Protein AF-A0A8J3DJK9-F1 (afdb_monomer)

Nearest PDB structures (foldseek):
  8bx8-assembly1_N  TM=4.736E-01  e=4.477E+00  Tetrahymena thermophila
  7k5b-assembly1_N  TM=4.736E-01  e=4.477E+00  Tetrahymena thermophila

Organism: NCBI:txid1565040

Foldseek 3Di:
DQDDDDPVQLVLQLQQLLCCVQPVGSDPPPDPDDRDPDDPVVSNVRSVVSSVVCRRVVDTSVNRNVPDPPPPPPPPD

Solvent-accessible surface area (backbone atoms only — not comparable to full-atom values): 4677 Å² total; per-residue (Å²): 128,76,63,90,75,54,73,65,53,50,53,48,25,41,51,24,37,42,28,29,70,57,68,71,35,43,56,86,72,84,64,93,64,67,80,68,93,69,59,68,70,59,50,54,54,51,24,52,52,49,36,51,52,35,44,66,72,57,53,49,38,66,57,53,48,68,66,47,76,75,74,75,73,78,75,82,127

Mean predicted aligned error: 8.64 Å

Radius of gyration: 14.08 Å; Cα contacts (8 Å, |Δi|>4): 59; chains: 1; bounding box: 35×32×42 Å

pLDDT: mean 76.81, std 15.73, range [40.19, 92.12]

Structure (mmCIF, N/CA/C/O backbone):
data_AF-A0A8J3DJK9-F1
#
_entry.id   AF-A0A8J3DJK9-F1
#
loop_
_atom_site.group_PDB
_atom_site.id
_atom_site.type_symbol
_atom_site.label_atom_id
_atom_site.label_alt_id
_atom_site.label_comp_id
_atom_site.label_asym_id
_atom_site.label_entity_id
_atom_site.label_seq_id
_atom_site.pdbx_PDB_ins_code
_atom_site.Cartn_x
_atom_site.Cartn_y
_atom_site.Cartn_z
_atom_site.occupancy
_atom_site.B_iso_or_equiv
_atom_site.auth_seq_id
_atom_site.auth_comp_id
_atom_site.auth_asym_id
_atom_site.auth_atom_id
_atom_site.pdbx_PDB_model_num
ATOM 1 N N . MET A 1 1 ? -18.358 3.401 2.825 1.00 50.69 1 MET A N 1
ATOM 2 C CA . MET A 1 1 ? -17.993 2.942 4.184 1.00 50.69 1 MET A CA 1
ATOM 3 C C . MET A 1 1 ? -16.483 2.817 4.227 1.00 50.69 1 MET A C 1
ATOM 5 O O . MET A 1 1 ? -15.949 2.146 3.356 1.00 50.69 1 MET A O 1
ATOM 9 N N . SER A 1 2 ? -15.803 3.488 5.160 1.00 63.81 2 SER A N 1
ATOM 10 C CA . SER A 1 2 ? -14.347 3.346 5.308 1.00 63.81 2 SER A CA 1
ATOM 11 C C . SER A 1 2 ? -14.052 2.035 6.038 1.00 63.81 2 SER A C 1
ATOM 13 O O . SER A 1 2 ? -14.621 1.793 7.103 1.00 63.81 2 SER A O 1
ATOM 15 N N . ARG A 1 3 ? -13.220 1.170 5.454 1.00 82.88 3 ARG A N 1
ATOM 16 C CA . ARG A 1 3 ? -12.758 -0.074 6.086 1.00 82.88 3 ARG A CA 1
ATOM 17 C C . ARG A 1 3 ? -11.884 0.260 7.301 1.00 82.88 3 ARG A C 1
ATOM 19 O O . ARG A 1 3 ? -11.126 1.227 7.269 1.00 82.88 3 ARG A O 1
ATOM 26 N N . ALA A 1 4 ? -11.974 -0.540 8.362 1.00 86.38 4 ALA A N 1
ATOM 27 C CA . ALA A 1 4 ? -11.015 -0.472 9.461 1.00 86.38 4 ALA A CA 1
ATOM 28 C C . ALA A 1 4 ? -9.709 -1.163 9.037 1.00 86.38 4 ALA A C 1
ATOM 30 O O . ALA A 1 4 ? -9.749 -2.300 8.571 1.00 86.38 4 ALA A O 1
ATOM 31 N N . TYR A 1 5 ? -8.577 -0.477 9.195 1.00 88.56 5 TYR A N 1
ATOM 32 C CA . TYR A 1 5 ? -7.250 -1.011 8.888 1.00 88.56 5 TYR A CA 1
ATOM 33 C C . TYR A 1 5 ? -6.463 -1.224 10.174 1.00 88.56 5 TYR A C 1
ATOM 35 O O . TYR A 1 5 ? -6.438 -0.367 11.059 1.00 88.56 5 TYR A O 1
ATOM 43 N N . THR A 1 6 ? -5.786 -2.359 10.258 1.00 92.12 6 THR A N 1
ATOM 44 C CA . THR A 1 6 ? -4.750 -2.601 11.257 1.00 92.12 6 THR A CA 1
ATOM 45 C C . THR A 1 6 ? -3.479 -1.830 10.900 1.00 92.12 6 THR A C 1
ATOM 47 O O . THR A 1 6 ? -3.235 -1.503 9.739 1.00 92.12 6 THR A O 1
ATOM 50 N N . VAL A 1 7 ? -2.623 -1.577 11.895 1.00 90.88 7 VAL A N 1
ATOM 51 C CA . VAL A 1 7 ? -1.312 -0.936 11.673 1.00 90.88 7 VAL A CA 1
ATOM 52 C C . VAL A 1 7 ? -0.492 -1.712 10.637 1.00 90.88 7 VAL A C 1
ATOM 54 O O . VAL A 1 7 ? 0.088 -1.119 9.735 1.00 90.88 7 VAL A O 1
ATOM 57 N N . ARG A 1 8 ? -0.532 -3.048 10.706 1.00 91.75 8 ARG A N 1
ATOM 58 C CA . ARG A 1 8 ? 0.168 -3.923 9.765 1.00 91.75 8 ARG A CA 1
ATOM 59 C C . ARG A 1 8 ? -0.327 -3.764 8.328 1.00 91.75 8 ARG A C 1
ATOM 61 O O . ARG A 1 8 ? 0.490 -3.653 7.426 1.00 91.75 8 ARG A O 1
ATOM 68 N N . GLU A 1 9 ? -1.642 -3.714 8.111 1.00 89.88 9 GLU A N 1
ATOM 69 C CA . GLU A 1 9 ? -2.191 -3.497 6.765 1.00 89.88 9 GLU A CA 1
ATOM 70 C C . GLU A 1 9 ? -1.768 -2.141 6.191 1.00 89.88 9 GLU A C 1
ATOM 72 O O . GLU A 1 9 ? -1.524 -2.040 4.992 1.00 89.88 9 GLU A O 1
ATOM 77 N N . ILE A 1 10 ? -1.652 -1.109 7.032 1.00 90.31 10 ILE A N 1
ATOM 78 C CA . ILE A 1 10 ? -1.171 0.214 6.611 1.00 90.31 10 ILE A CA 1
ATOM 79 C C . ILE A 1 10 ? 0.307 0.145 6.211 1.00 90.31 10 ILE A C 1
ATOM 81 O O . ILE A 1 10 ? 0.685 0.707 5.183 1.00 90.31 10 ILE A O 1
ATOM 85 N N . ASP A 1 11 ? 1.136 -0.556 6.982 1.00 91.81 11 ASP A N 1
ATOM 86 C CA . ASP A 1 11 ? 2.560 -0.715 6.678 1.00 91.81 11 ASP A CA 1
ATOM 87 C C . ASP A 1 11 ? 2.788 -1.535 5.398 1.00 91.81 11 ASP A C 1
ATOM 89 O O . ASP A 1 11 ? 3.598 -1.151 4.548 1.00 91.81 11 ASP A O 1
ATOM 93 N N . ASP A 1 12 ? 2.011 -2.601 5.195 1.00 90.69 12 ASP A N 1
ATOM 94 C CA . ASP A 1 12 ? 2.035 -3.389 3.961 1.00 90.69 12 ASP A CA 1
ATOM 95 C C . ASP A 1 12 ? 1.601 -2.532 2.752 1.00 90.69 12 ASP A C 1
ATOM 97 O O . ASP A 1 12 ? 2.226 -2.572 1.686 1.00 90.69 12 ASP A O 1
ATOM 101 N N . LEU A 1 13 ? 0.569 -1.693 2.920 1.00 90.50 13 LEU A N 1
ATOM 102 C CA . LEU A 1 13 ? 0.071 -0.783 1.882 1.00 90.50 13 LEU A CA 1
ATOM 103 C C . LEU A 1 13 ? 1.100 0.307 1.537 1.00 90.50 13 LEU A C 1
ATOM 105 O O . LEU A 1 13 ? 1.299 0.617 0.358 1.00 90.50 13 LEU A O 1
ATOM 109 N N . ARG A 1 14 ? 1.798 0.855 2.541 1.00 90.75 14 ARG A N 1
ATOM 110 C CA . ARG A 1 14 ? 2.918 1.796 2.361 1.00 90.75 14 ARG A CA 1
ATOM 111 C C . ARG A 1 14 ? 4.038 1.179 1.546 1.00 90.75 14 ARG A C 1
ATOM 113 O O . ARG A 1 14 ? 4.536 1.821 0.622 1.00 90.75 14 ARG A O 1
ATOM 120 N N . ASN A 1 15 ? 4.411 -0.059 1.859 1.00 88.81 15 ASN A N 1
ATOM 121 C CA . ASN A 1 15 ? 5.471 -0.757 1.145 1.00 88.81 15 ASN A CA 1
ATOM 122 C C . ASN A 1 15 ? 5.098 -0.972 -0.331 1.00 88.81 15 ASN A C 1
ATOM 124 O O . ASN A 1 15 ? 5.877 -0.640 -1.224 1.00 88.81 15 ASN A O 1
ATOM 128 N N . ALA A 1 16 ? 3.866 -1.417 -0.599 1.00 89.12 16 ALA A N 1
ATOM 129 C CA . ALA A 1 16 ? 3.355 -1.568 -1.960 1.00 89.12 16 ALA A CA 1
ATOM 130 C C . ALA A 1 16 ? 3.346 -0.230 -2.727 1.00 89.12 16 ALA A C 1
ATOM 132 O O . ALA A 1 16 ? 3.845 -0.152 -3.850 1.00 89.12 16 ALA A O 1
ATOM 133 N N . CYS A 1 17 ? 2.831 0.849 -2.126 1.00 89.12 17 CYS A N 1
ATOM 134 C CA . CYS A 1 17 ? 2.789 2.171 -2.766 1.00 89.12 17 CYS A CA 1
ATOM 135 C C . CYS A 1 17 ? 4.192 2.738 -3.023 1.00 89.12 17 CYS A C 1
ATOM 137 O O . CYS A 1 17 ? 4.432 3.363 -4.057 1.00 89.12 17 CYS A O 1
ATOM 139 N N . ARG A 1 18 ? 5.139 2.493 -2.112 1.00 86.31 18 ARG A N 1
ATOM 140 C CA . ARG A 1 18 ? 6.541 2.877 -2.289 1.00 86.31 18 ARG A CA 1
ATOM 141 C C . ARG A 1 18 ? 7.179 2.121 -3.450 1.00 86.31 18 ARG A C 1
ATOM 143 O O . ARG A 1 18 ? 7.813 2.751 -4.293 1.00 86.31 18 ARG A O 1
ATOM 150 N N . ASN A 1 19 ? 6.960 0.810 -3.545 1.00 82.94 19 ASN A N 1
ATOM 1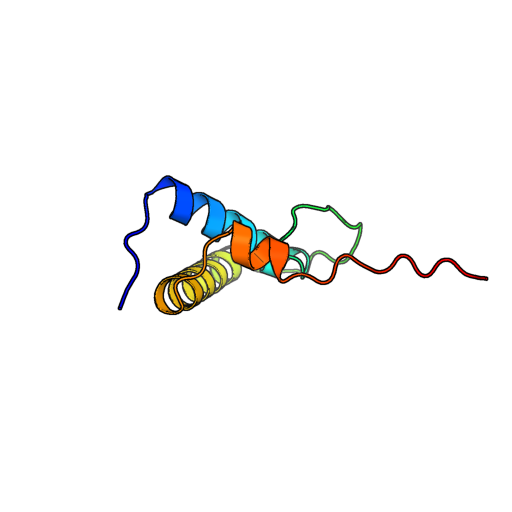51 C CA . ASN A 1 19 ? 7.418 0.022 -4.690 1.00 82.94 19 ASN A CA 1
ATOM 152 C C . ASN A 1 19 ? 6.829 0.561 -5.995 1.00 82.94 19 ASN A C 1
ATOM 154 O O . ASN A 1 19 ? 7.568 0.758 -6.961 1.00 82.94 19 ASN A O 1
ATOM 158 N N . LYS A 1 20 ? 5.535 0.913 -5.997 1.00 82.44 20 LYS A N 1
ATOM 159 C CA . LYS A 1 20 ? 4.870 1.489 -7.172 1.00 82.44 20 LYS A CA 1
ATOM 160 C C . LYS A 1 20 ? 5.533 2.779 -7.626 1.00 82.44 20 LYS A C 1
ATOM 162 O O . LYS A 1 20 ? 5.683 3.001 -8.824 1.00 82.44 20 LYS A O 1
ATOM 167 N N . PHE A 1 21 ? 5.947 3.611 -6.679 1.00 79.06 21 PHE A N 1
ATOM 168 C CA . PHE A 1 21 ? 6.602 4.878 -6.968 1.00 79.06 21 PHE A CA 1
ATOM 169 C C . PHE A 1 21 ? 8.038 4.702 -7.481 1.00 79.06 21 PHE A C 1
ATOM 171 O O . PHE A 1 21 ? 8.431 5.374 -8.433 1.00 79.06 21 PHE A O 1
ATOM 178 N N . ILE A 1 22 ? 8.814 3.800 -6.871 1.00 75.88 22 ILE A N 1
ATOM 179 C CA . ILE A 1 22 ? 10.226 3.583 -7.221 1.00 75.88 22 ILE A CA 1
ATOM 180 C C . ILE A 1 22 ? 10.352 2.800 -8.532 1.00 75.88 22 ILE A C 1
ATOM 182 O O . ILE A 1 22 ? 11.113 3.193 -9.411 1.00 75.88 22 ILE A O 1
ATOM 186 N N . TRP A 1 23 ? 9.598 1.711 -8.667 1.00 76.56 23 TRP A N 1
ATOM 187 C CA . TRP A 1 23 ? 9.770 0.723 -9.735 1.00 76.56 23 TRP A CA 1
ATOM 188 C C . TRP A 1 23 ? 8.656 0.750 -10.779 1.00 76.56 23 TRP A C 1
ATOM 190 O O . TRP A 1 23 ? 8.772 0.114 -11.822 1.00 76.56 23 TRP A O 1
ATOM 200 N N . GLY A 1 24 ? 7.558 1.464 -10.518 1.00 76.94 24 GLY A N 1
ATOM 201 C CA . GLY A 1 24 ? 6.369 1.425 -11.370 1.00 76.94 24 GLY A CA 1
ATOM 202 C C . GLY A 1 24 ? 5.466 0.215 -11.117 1.00 76.94 24 GLY A C 1
ATOM 203 O O . GLY A 1 24 ? 4.436 0.087 -11.7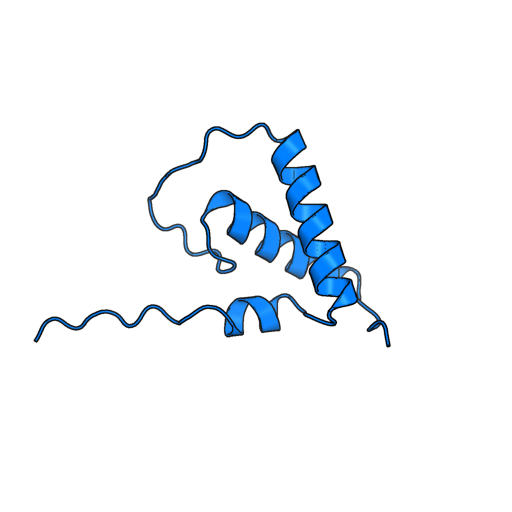85 1.00 76.94 24 GLY A O 1
ATOM 204 N N . PHE A 1 25 ? 5.785 -0.629 -10.128 1.00 75.75 25 PHE A N 1
ATOM 205 C CA . PHE A 1 25 ? 5.031 -1.837 -9.779 1.00 75.75 25 PHE A CA 1
ATOM 206 C C . PHE A 1 25 ? 4.839 -1.972 -8.265 1.00 75.75 25 PHE A C 1
ATOM 208 O O . PHE A 1 25 ? 5.729 -1.628 -7.499 1.00 75.75 25 PHE A O 1
ATOM 215 N N . TYR A 1 26 ? 3.680 -2.454 -7.825 1.00 80.00 26 TYR A N 1
ATOM 216 C CA . TYR A 1 26 ? 3.385 -2.728 -6.416 1.00 80.00 26 TYR A CA 1
ATOM 217 C C . TYR A 1 26 ? 4.194 -3.922 -5.896 1.00 80.00 26 TYR A C 1
ATOM 219 O O . TYR A 1 26 ? 4.568 -3.958 -4.719 1.00 80.00 26 TYR A O 1
ATOM 227 N N . SER A 1 27 ? 4.490 -4.888 -6.772 1.00 72.75 27 SER A N 1
ATOM 228 C CA . SER A 1 27 ? 5.343 -6.02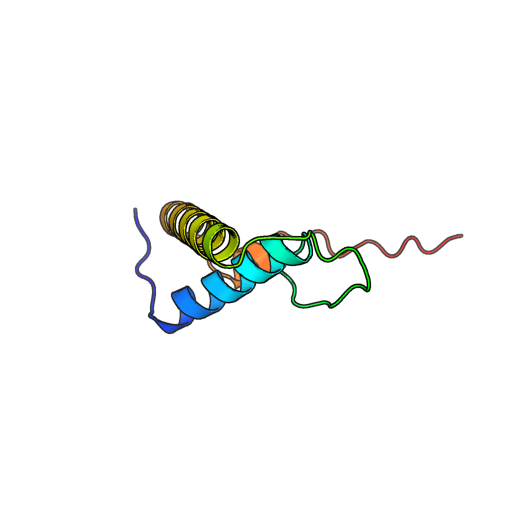8 -6.439 1.00 72.75 27 SER A CA 1
ATOM 229 C C . SER A 1 27 ? 6.805 -5.611 -6.235 1.00 72.75 27 SER A C 1
ATOM 231 O O . SER A 1 27 ? 7.367 -4.828 -6.996 1.00 72.75 27 SER A O 1
ATOM 233 N N . GLY A 1 28 ? 7.453 -6.170 -5.206 1.00 62.62 28 GLY A N 1
ATOM 234 C CA . GLY A 1 28 ? 8.867 -5.924 -4.882 1.00 62.62 28 GLY A CA 1
ATOM 235 C C . GLY A 1 28 ? 9.862 -6.562 -5.859 1.00 62.62 28 GLY A C 1
ATOM 236 O O . GLY A 1 28 ? 11.016 -6.783 -5.495 1.00 62.62 28 GLY A O 1
ATOM 237 N N . ALA A 1 29 ? 9.426 -6.913 -7.072 1.00 58.69 29 ALA A N 1
ATOM 238 C CA . ALA A 1 29 ? 10.309 -7.436 -8.098 1.00 58.69 29 ALA A CA 1
ATOM 239 C C . ALA A 1 29 ? 11.259 -6.312 -8.527 1.00 58.69 29 ALA A C 1
ATOM 241 O O . ALA A 1 29 ? 10.867 -5.385 -9.234 1.00 58.69 29 ALA A O 1
ATOM 242 N N . ILE A 1 30 ? 12.512 -6.392 -8.076 1.00 56.12 30 ILE A N 1
ATOM 243 C CA . ILE A 1 30 ? 13.595 -5.505 -8.502 1.00 56.12 30 ILE A CA 1
ATOM 244 C C . ILE A 1 30 ? 13.893 -5.837 -9.965 1.00 56.12 30 ILE A C 1
ATOM 246 O O . ILE A 1 30 ? 14.759 -6.649 -10.284 1.00 56.12 30 ILE A O 1
ATOM 250 N N . VAL A 1 31 ? 13.125 -5.252 -10.876 1.00 53.78 31 VAL A N 1
ATOM 251 C CA . VAL A 1 31 ? 13.450 -5.275 -12.296 1.00 53.78 31 VAL A CA 1
ATOM 252 C C . VAL A 1 31 ? 14.513 -4.203 -12.478 1.00 53.78 31 VAL A C 1
ATOM 254 O O . VAL A 1 31 ? 14.247 -3.028 -12.242 1.00 53.78 31 VAL A O 1
ATOM 257 N N . ALA A 1 32 ? 15.733 -4.610 -12.833 1.00 57.03 32 ALA A N 1
ATOM 258 C CA . ALA A 1 32 ? 16.822 -3.697 -13.160 1.00 57.03 32 ALA A CA 1
ATOM 259 C C . ALA A 1 32 ? 16.314 -2.620 -14.137 1.00 57.03 32 ALA A C 1
ATOM 261 O O . ALA A 1 32 ? 16.039 -2.912 -15.300 1.00 57.03 32 ALA A O 1
ATOM 262 N N . GLY A 1 33 ? 16.103 -1.395 -13.655 1.00 49.84 33 GLY A N 1
ATOM 263 C CA . GLY A 1 33 ? 15.403 -0.400 -14.457 1.00 49.84 33 GLY A CA 1
ATOM 264 C C . GLY A 1 33 ? 15.074 0.878 -13.705 1.00 49.84 33 GLY A C 1
ATOM 265 O O . GLY A 1 33 ? 14.108 0.941 -12.959 1.00 49.84 33 GLY A O 1
ATOM 266 N N . ILE A 1 34 ? 15.861 1.911 -14.008 1.00 50.50 34 ILE A N 1
ATOM 267 C CA . ILE A 1 34 ? 15.541 3.336 -13.868 1.00 50.50 34 ILE A CA 1
ATOM 268 C C . ILE A 1 34 ? 15.131 3.767 -12.450 1.00 50.50 34 ILE A C 1
ATOM 270 O O . ILE A 1 34 ? 13.971 4.055 -12.168 1.00 50.50 34 ILE A O 1
ATOM 274 N N . SER A 1 35 ? 16.124 3.922 -11.570 1.00 49.22 35 SER A N 1
ATOM 275 C CA . SER A 1 35 ? 15.957 4.803 -10.412 1.00 49.22 35 SER A CA 1
ATOM 276 C C . SER A 1 35 ? 15.656 6.202 -10.948 1.00 49.22 35 SER A C 1
ATOM 278 O O . SER A 1 35 ? 16.532 6.851 -11.527 1.00 49.22 35 SER A O 1
ATOM 280 N N . ARG A 1 36 ? 14.403 6.660 -10.841 1.00 56.09 36 ARG A N 1
ATOM 281 C CA . ARG A 1 36 ? 14.106 8.079 -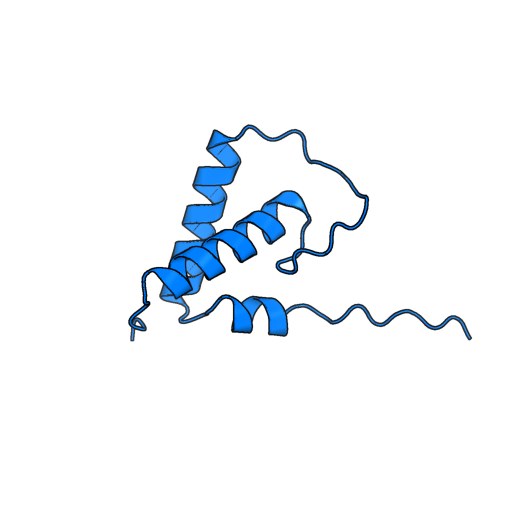11.055 1.00 56.09 36 ARG A CA 1
ATOM 282 C C . ARG A 1 36 ? 14.942 8.831 -10.022 1.00 56.09 36 ARG A C 1
ATOM 284 O O . ARG A 1 36 ? 14.814 8.546 -8.841 1.00 56.09 36 ARG A O 1
ATOM 291 N N . SER A 1 37 ? 15.802 9.758 -10.427 1.00 53.00 37 SER A N 1
ATOM 292 C CA . SER A 1 37 ? 16.447 10.669 -9.478 1.00 53.00 37 SER A CA 1
ATOM 293 C C . SER A 1 37 ? 15.344 11.429 -8.732 1.00 53.00 37 SER A C 1
ATOM 295 O O . SER A 1 37 ? 14.757 12.350 -9.294 1.00 53.00 37 SER A O 1
ATOM 297 N N . TYR A 1 38 ? 14.993 11.001 -7.517 1.00 64.06 38 TYR A N 1
ATOM 298 C CA . TYR A 1 38 ? 13.894 11.570 -6.736 1.00 64.06 38 TYR A CA 1
ATOM 299 C C . TYR A 1 38 ? 14.406 12.072 -5.386 1.00 64.06 38 TYR A C 1
ATOM 301 O O . TYR A 1 38 ? 15.315 11.488 -4.792 1.00 64.06 38 TYR A O 1
ATOM 309 N N . LYS A 1 39 ? 13.825 13.167 -4.886 1.00 78.19 39 LYS A N 1
ATOM 310 C CA . LYS A 1 39 ? 14.064 13.619 -3.512 1.00 78.19 39 LYS A CA 1
ATOM 311 C C . LYS A 1 39 ? 13.245 12.750 -2.569 1.00 78.19 39 LYS A C 1
ATOM 313 O O . LYS A 1 39 ? 12.042 12.586 -2.761 1.00 78.19 39 LYS A O 1
ATOM 318 N N . GLU A 1 40 ? 13.883 12.213 -1.535 1.00 78.00 40 GLU A N 1
ATOM 319 C CA . GLU A 1 40 ? 13.243 11.311 -0.569 1.00 78.00 40 GLU A CA 1
ATOM 320 C C . GLU A 1 40 ? 11.956 11.903 0.032 1.00 78.00 40 GLU A C 1
ATOM 322 O O . GLU A 1 40 ? 10.941 11.216 0.141 1.00 78.00 40 GLU A O 1
ATOM 327 N N . SER A 1 41 ? 11.957 13.205 0.321 1.00 81.62 41 SER A N 1
ATOM 328 C CA . SER A 1 41 ? 10.791 13.928 0.835 1.00 81.62 41 SER A CA 1
ATOM 329 C C . SER A 1 41 ? 9.588 13.920 -0.119 1.00 81.62 41 SER A C 1
ATOM 331 O O . SER A 1 41 ? 8.446 13.826 0.333 1.00 81.62 41 SER A O 1
ATOM 333 N N . GLU A 1 42 ? 9.815 13.976 -1.433 1.00 81.56 42 GLU A N 1
ATOM 334 C CA . GLU A 1 42 ? 8.752 13.923 -2.446 1.00 81.56 42 GLU A CA 1
ATOM 335 C C . GLU A 1 42 ? 8.171 12.514 -2.578 1.00 81.56 42 GLU A C 1
ATOM 337 O O . GLU A 1 42 ? 6.952 12.364 -2.708 1.00 81.56 42 GLU A O 1
ATOM 342 N N . MET A 1 43 ? 9.020 11.484 -2.484 1.00 82.00 43 MET A N 1
ATOM 343 C CA . MET A 1 43 ? 8.576 10.089 -2.453 1.00 82.00 43 MET A CA 1
ATOM 344 C C . MET A 1 43 ? 7.692 9.841 -1.235 1.00 82.00 43 MET A C 1
ATOM 346 O O . MET A 1 43 ? 6.582 9.353 -1.413 1.00 82.00 43 MET A O 1
ATOM 350 N N . ILE A 1 44 ? 8.145 10.213 -0.030 1.00 84.38 44 ILE A N 1
ATOM 351 C CA . ILE A 1 44 ? 7.381 10.005 1.211 1.00 84.38 44 ILE A CA 1
ATOM 352 C C . ILE A 1 44 ? 6.005 10.668 1.102 1.00 84.38 44 ILE A C 1
ATOM 354 O O . ILE A 1 44 ? 4.984 10.035 1.372 1.00 84.38 44 ILE A O 1
ATOM 358 N N . ARG A 1 45 ? 5.951 11.929 0.649 1.00 86.81 45 ARG A N 1
ATOM 359 C CA . ARG A 1 45 ? 4.678 12.644 0.489 1.00 86.81 45 ARG A CA 1
ATOM 360 C C . ARG A 1 45 ? 3.743 11.931 -0.490 1.00 86.81 45 ARG A C 1
ATOM 362 O O . ARG A 1 45 ? 2.572 11.735 -0.174 1.00 86.81 45 ARG A O 1
ATOM 369 N N . SER A 1 46 ? 4.266 11.534 -1.648 1.00 85.44 46 SER A N 1
ATOM 370 C CA . SER A 1 46 ? 3.479 10.906 -2.716 1.00 85.44 46 SER A CA 1
ATOM 371 C C . SER A 1 46 ? 3.009 9.500 -2.333 1.00 85.44 46 SER A C 1
ATOM 373 O O . SER A 1 46 ? 1.868 9.135 -2.609 1.00 85.44 46 SER A O 1
ATOM 375 N N . SER A 1 47 ? 3.851 8.716 -1.651 1.00 86.94 47 SER A N 1
ATOM 376 C CA . SER A 1 47 ? 3.470 7.392 -1.157 1.00 86.94 47 SER A CA 1
ATOM 377 C C . SER A 1 47 ? 2.381 7.480 -0.092 1.00 86.94 47 SER A C 1
ATOM 379 O O . SER A 1 47 ? 1.435 6.703 -0.144 1.00 86.94 47 SER A O 1
ATOM 381 N N . GLU A 1 48 ? 2.454 8.444 0.831 1.00 90.00 48 GLU A N 1
ATOM 382 C CA . GLU A 1 48 ? 1.411 8.633 1.851 1.00 90.00 48 GLU A CA 1
ATOM 383 C C . GLU A 1 48 ? 0.080 9.105 1.241 1.00 90.00 48 GLU A C 1
ATOM 385 O O . GLU A 1 48 ? -0.995 8.736 1.715 1.00 90.00 48 GLU A O 1
ATOM 390 N N . GLU A 1 49 ? 0.121 9.906 0.176 1.00 90.56 49 GLU A N 1
ATOM 391 C CA . GLU A 1 49 ? -1.080 10.321 -0.555 1.00 90.56 49 GLU A CA 1
ATOM 392 C C . GLU A 1 49 ? -1.749 9.146 -1.288 1.00 90.56 49 GLU A C 1
ATOM 394 O O . GLU A 1 49 ? -2.971 8.980 -1.211 1.00 90.56 49 GLU A O 1
ATOM 399 N N . LEU A 1 50 ? -0.954 8.271 -1.911 1.00 88.44 50 LEU A N 1
ATOM 400 C CA . LEU A 1 50 ? -1.440 7.027 -2.518 1.00 88.44 50 LEU A CA 1
ATOM 401 C C . LEU A 1 50 ? -2.038 6.073 -1.480 1.00 88.44 50 LEU A C 1
ATOM 403 O O . LEU A 1 50 ? -3.131 5.550 -1.692 1.00 88.44 50 LEU A O 1
ATOM 407 N N . VAL A 1 51 ? -1.369 5.898 -0.337 1.00 90.88 51 VAL A N 1
ATOM 408 C CA . VAL A 1 51 ? -1.865 5.090 0.789 1.00 90.88 51 VAL A CA 1
ATOM 409 C C . VAL A 1 51 ? -3.236 5.589 1.235 1.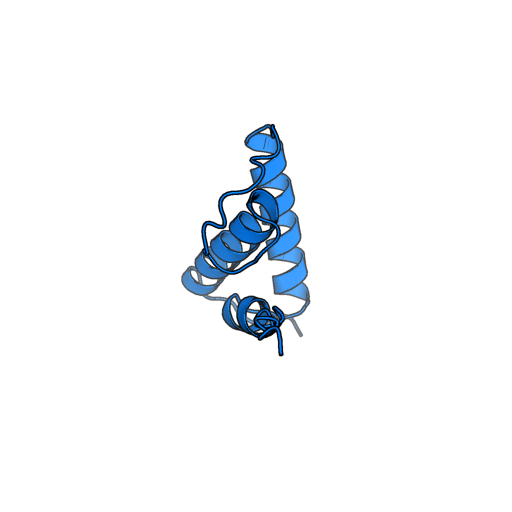00 90.88 51 VAL A C 1
ATOM 411 O O . VAL A 1 51 ? -4.175 4.800 1.288 1.00 90.88 51 VAL A O 1
ATOM 414 N N . ARG A 1 52 ? -3.404 6.900 1.466 1.00 91.19 52 ARG A N 1
ATOM 415 C CA . ARG A 1 52 ? -4.713 7.470 1.838 1.00 91.19 52 ARG A CA 1
ATOM 416 C C . ARG A 1 52 ? -5.775 7.234 0.770 1.00 91.19 52 ARG A C 1
ATOM 418 O O . ARG A 1 52 ? -6.899 6.874 1.107 1.00 91.19 52 ARG A O 1
ATOM 425 N N . THR A 1 53 ? -5.424 7.408 -0.501 1.00 91.38 53 THR A N 1
ATOM 426 C CA . THR A 1 53 ? -6.347 7.191 -1.625 1.00 91.38 53 THR A CA 1
AT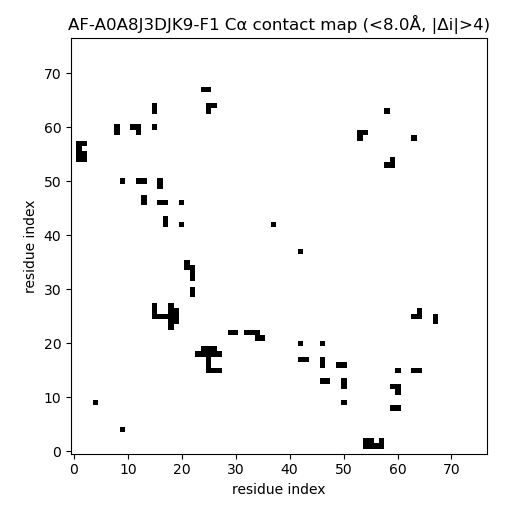OM 427 C C . THR A 1 53 ? -6.839 5.743 -1.662 1.00 91.38 53 THR A C 1
ATOM 429 O O . THR A 1 53 ? -8.039 5.494 -1.762 1.00 91.38 53 THR A O 1
ATOM 432 N N . HIS A 1 54 ? -5.932 4.780 -1.503 1.00 90.25 54 HIS A N 1
ATOM 433 C CA . HIS A 1 54 ? -6.276 3.362 -1.456 1.00 90.25 54 HIS A CA 1
ATOM 434 C C . HIS A 1 54 ? -7.059 2.987 -0.197 1.00 90.25 54 HIS A C 1
ATOM 436 O O . HIS A 1 54 ? -8.025 2.230 -0.289 1.00 90.25 54 HIS A O 1
ATOM 442 N N . MET A 1 55 ? -6.729 3.583 0.952 1.00 91.31 55 MET A N 1
ATOM 443 C CA . MET A 1 55 ? -7.493 3.388 2.182 1.00 91.31 55 MET A CA 1
ATOM 444 C C . MET A 1 55 ? -8.945 3.855 2.031 1.00 91.31 55 MET A C 1
ATOM 446 O O . MET A 1 55 ? -9.857 3.124 2.425 1.00 91.31 55 MET A O 1
ATOM 450 N N . LEU A 1 56 ? -9.161 5.027 1.418 1.00 90.56 56 LEU A N 1
ATOM 451 C CA . LEU A 1 56 ? -10.491 5.570 1.110 1.00 90.56 56 LEU A CA 1
ATOM 452 C C . LEU A 1 56 ? -11.266 4.690 0.121 1.00 90.56 56 LEU A C 1
ATOM 454 O O . LEU A 1 56 ? -12.480 4.548 0.256 1.00 90.56 56 LEU A O 1
ATOM 458 N N . ALA A 1 57 ? -10.568 4.074 -0.836 1.00 89.25 57 ALA A N 1
ATOM 459 C CA . ALA A 1 57 ? -11.143 3.117 -1.780 1.00 89.25 57 ALA A CA 1
ATOM 460 C C . ALA A 1 57 ? -11.418 1.730 -1.165 1.00 89.25 57 ALA A C 1
ATOM 462 O O . ALA A 1 57 ? -12.074 0.904 -1.793 1.00 89.25 57 ALA A O 1
ATOM 463 N N . GLY A 1 58 ? -10.946 1.458 0.057 1.00 89.81 58 GLY A N 1
ATOM 464 C CA . GLY A 1 58 ? -11.123 0.157 0.707 1.00 89.81 58 GLY A CA 1
ATOM 465 C C . GLY A 1 58 ? -10.101 -0.909 0.288 1.00 89.81 58 GLY A C 1
ATOM 466 O O . GLY A 1 58 ? -10.330 -2.083 0.571 1.00 89.81 58 GLY A O 1
ATOM 467 N N . HIS A 1 59 ? -9.011 -0.525 -0.386 1.00 91.19 59 HIS A N 1
ATOM 468 C CA . HIS A 1 59 ? -8.007 -1.451 -0.913 1.00 91.19 59 HIS A CA 1
ATOM 469 C C . HIS A 1 59 ? -6.932 -1.801 0.122 1.00 91.19 59 HIS A C 1
ATOM 471 O O . HIS A 1 59 ? -6.433 -0.947 0.857 1.00 91.19 59 HIS A O 1
ATOM 477 N N . THR A 1 60 ? -6.507 -3.059 0.105 1.00 91.00 60 THR A N 1
ATOM 478 C CA . THR A 1 60 ? -5.350 -3.584 0.835 1.00 91.00 60 THR A CA 1
ATOM 479 C C . THR A 1 60 ? -4.144 -3.759 -0.087 1.00 91.00 60 THR A C 1
ATOM 481 O O . THR A 1 60 ? -4.267 -3.729 -1.311 1.00 91.00 60 THR A O 1
ATOM 484 N N . ALA A 1 61 ? -2.960 -3.995 0.488 1.00 88.94 61 ALA A N 1
ATOM 485 C CA . ALA A 1 61 ? -1.761 -4.296 -0.294 1.00 88.94 61 ALA A CA 1
ATOM 486 C C . ALA A 1 61 ? -1.969 -5.503 -1.224 1.00 88.94 61 ALA A C 1
ATOM 488 O O . ALA A 1 61 ? -1.523 -5.489 -2.369 1.00 88.94 61 ALA A O 1
ATOM 489 N N . THR A 1 62 ? -2.696 -6.520 -0.758 1.00 88.44 62 THR A N 1
ATOM 490 C CA . THR A 1 62 ? -3.023 -7.715 -1.540 1.00 88.44 62 THR A CA 1
ATOM 491 C C . THR A 1 62 ? -3.883 -7.385 -2.755 1.00 88.44 62 THR A C 1
ATOM 493 O O . THR A 1 62 ? -3.601 -7.896 -3.836 1.00 88.44 62 THR A O 1
ATOM 496 N N . ASP A 1 63 ? -4.871 -6.497 -2.611 1.00 88.56 63 ASP A N 1
ATOM 497 C CA . ASP A 1 63 ? -5.714 -6.059 -3.731 1.00 88.56 6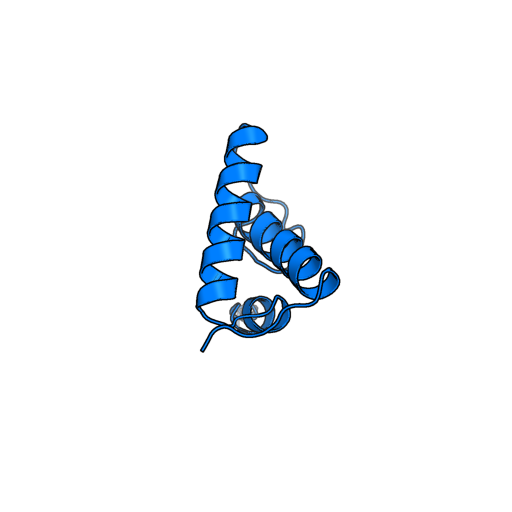3 ASP A CA 1
ATOM 498 C C . ASP A 1 63 ? -4.875 -5.356 -4.807 1.00 88.56 63 ASP A C 1
ATOM 500 O O . ASP A 1 63 ? -5.040 -5.608 -6.001 1.00 88.56 63 ASP A O 1
ATOM 504 N N . LEU A 1 64 ? -3.916 -4.521 -4.388 1.00 88.44 64 LEU A N 1
ATOM 505 C CA . LEU A 1 64 ? -3.008 -3.828 -5.306 1.00 88.44 64 LEU A CA 1
ATOM 506 C C . LEU A 1 64 ? -2.093 -4.804 -6.046 1.00 88.44 64 LEU A C 1
ATOM 508 O O . LEU A 1 64 ? -1.954 -4.705 -7.264 1.00 88.44 64 LEU A O 1
ATOM 512 N N . LEU A 1 65 ? -1.511 -5.770 -5.336 1.00 85.94 65 LEU A N 1
ATOM 513 C CA . LEU A 1 65 ? -0.661 -6.801 -5.933 1.00 85.94 65 LEU A CA 1
ATOM 514 C C . LEU A 1 65 ? -1.439 -7.690 -6.911 1.00 85.94 65 LEU A C 1
ATOM 516 O O . LEU A 1 65 ? -0.928 -8.006 -7.981 1.00 85.94 65 LEU A O 1
ATOM 520 N N . ALA A 1 66 ? -2.675 -8.059 -6.571 1.00 84.75 66 ALA A N 1
ATOM 521 C CA . ALA A 1 66 ? -3.544 -8.852 -7.437 1.00 84.75 66 ALA A CA 1
ATOM 522 C C . ALA A 1 66 ? -4.025 -8.071 -8.673 1.00 84.75 66 ALA A C 1
ATOM 524 O O . ALA A 1 66 ? -4.288 -8.672 -9.712 1.00 84.75 66 ALA A O 1
ATOM 525 N N . SER A 1 67 ? -4.131 -6.741 -8.573 1.00 81.94 67 SER A N 1
ATOM 526 C CA . SER A 1 67 ? -4.515 -5.873 -9.693 1.00 81.94 67 SER A CA 1
ATOM 527 C C . SER A 1 67 ? -3.412 -5.688 -10.735 1.00 81.94 67 SER A C 1
ATOM 529 O O . SER A 1 67 ? -3.690 -5.243 -11.852 1.00 81.94 67 SER A O 1
ATOM 531 N N . GLU A 1 68 ? -2.157 -6.008 -10.398 1.00 76.50 68 GLU A N 1
ATOM 532 C CA . GLU A 1 68 ? -1.078 -5.902 -11.369 1.00 76.50 68 GLU A CA 1
ATOM 533 C C . GLU A 1 68 ? -1.217 -7.002 -12.420 1.00 76.50 68 GLU A C 1
ATOM 535 O O . GLU A 1 68 ? -1.355 -8.178 -12.069 1.00 76.50 68 GLU A O 1
ATOM 540 N N . PRO A 1 69 ? -1.152 -6.659 -13.720 1.00 62.59 69 PRO A N 1
ATOM 541 C CA . PRO A 1 69 ? -1.105 -7.677 -14.745 1.00 62.59 69 PRO A CA 1
ATOM 542 C C . PRO A 1 69 ? 0.141 -8.517 -14.480 1.00 62.59 69 PRO A C 1
ATOM 544 O O . PRO A 1 69 ? 1.267 -8.024 -14.588 1.00 62.59 69 PRO A O 1
ATOM 547 N N . THR A 1 70 ? -0.059 -9.791 -14.133 1.00 57.38 70 THR A N 1
ATOM 548 C CA . THR A 1 70 ? 1.005 -10.790 -14.175 1.00 57.38 70 THR A CA 1
ATOM 549 C C . THR A 1 70 ? 1.543 -10.692 -15.586 1.00 57.38 70 THR A C 1
ATOM 551 O O . THR A 1 70 ? 0.807 -10.960 -16.537 1.00 57.38 70 THR A O 1
ATOM 554 N N . ARG A 1 71 ? 2.759 -10.157 -15.736 1.00 50.75 71 A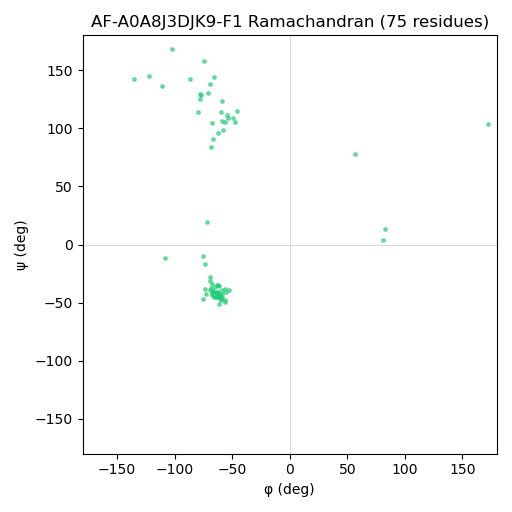RG A N 1
ATOM 555 C CA . ARG A 1 71 ? 3.367 -9.901 -17.039 1.00 50.75 71 ARG A CA 1
ATOM 556 C C . ARG A 1 71 ? 3.203 -11.203 -17.817 1.00 50.75 71 ARG A C 1
ATOM 558 O O . ARG A 1 71 ? 3.808 -12.202 -17.431 1.00 50.75 71 ARG A O 1
ATOM 565 N N . ARG A 1 72 ? 2.329 -11.229 -18.837 1.00 45.31 72 ARG A N 1
ATOM 566 C CA . ARG A 1 72 ? 2.333 -12.320 -19.810 1.00 45.31 72 ARG A CA 1
ATOM 567 C C . ARG A 1 72 ? 3.758 -12.287 -20.316 1.00 45.31 72 ARG A C 1
ATOM 569 O O . ARG A 1 72 ? 4.147 -11.320 -20.966 1.00 45.31 72 ARG A O 1
ATOM 576 N N . VAL A 1 73 ? 4.563 -13.250 -19.887 1.00 50.94 73 VAL A N 1
ATOM 577 C CA . VAL A 1 73 ? 5.813 -13.549 -20.559 1.00 50.94 73 VAL A CA 1
ATOM 578 C C . VAL A 1 73 ? 5.343 -13.791 -21.980 1.00 50.94 73 VAL A C 1
ATOM 580 O O . VAL A 1 73 ? 4.523 -14.680 -22.207 1.00 50.94 73 VAL A O 1
ATOM 583 N N . TRP A 1 74 ? 5.693 -12.887 -22.891 1.00 49.59 74 TRP A N 1
ATOM 584 C CA . TRP A 1 74 ? 5.508 -13.154 -24.302 1.00 49.59 74 TRP A CA 1
ATOM 585 C C . TRP A 1 74 ? 6.411 -14.358 -24.537 1.00 49.59 74 TRP A C 1
ATOM 587 O O . TRP A 1 74 ? 7.631 -14.235 -24.576 1.00 49.59 74 TRP A O 1
ATOM 597 N N . SER A 1 75 ? 5.823 -15.550 -24.485 1.00 46.62 75 SER A N 1
ATOM 598 C CA . SER A 1 75 ? 6.431 -16.736 -25.048 1.00 46.62 75 SER A CA 1
ATOM 599 C C . SER A 1 75 ? 6.422 -16.464 -26.540 1.00 46.62 75 SER A C 1
ATOM 601 O O . SER A 1 75 ? 5.399 -16.668 -27.191 1.00 46.62 75 SER A O 1
ATOM 603 N N . ASP A 1 76 ? 7.510 -15.862 -27.022 1.00 48.72 76 ASP A N 1
ATOM 604 C CA . ASP A 1 76 ? 7.845 -15.818 -28.438 1.00 48.72 76 ASP A CA 1
ATOM 605 C C . ASP A 1 76 ? 7.636 -17.236 -28.993 1.00 48.72 76 ASP A C 1
ATOM 607 O O . ASP A 1 76 ? 8.248 -18.198 -28.514 1.00 48.72 76 ASP A O 1
ATOM 611 N N . GLN A 1 77 ? 6.660 -17.346 -29.896 1.00 40.19 77 GLN A N 1
ATOM 612 C CA . GLN A 1 77 ? 6.439 -18.498 -30.766 1.00 40.19 77 GLN A CA 1
ATOM 613 C C . GLN A 1 77 ? 7.499 -18.527 -31.861 1.00 40.19 77 GLN A C 1
ATOM 615 O O . GLN A 1 77 ? 7.846 -17.433 -32.358 1.00 40.19 77 GLN A O 1
#

Sequence (77 aa):
MSRAYTVREIDDLRNACRNKFIWGFYSGAIVAGISRSYKESEMIRSSEELVRTHMLAGHTATDLLASEPTRRVWSDQ

Secondary structure (DSSP, 8-state):
-PPP--HHHHHHHHHHHHHHHHHSSSS----S-------HHHHHHHHHHHHHHHHHHT--HHHHHHHS---------

=== Feature glossary ===
The record interleaves many kinds of information about one protein. Here is each kind framed as the question it answers.

Q: What does the local fold look like, residue by residue?
A: A 3Di character summarizes, for each residue, the relative orientation of the Cα frame of its nearest spatial neighbor. Because it encodes fold topology rather than chemistry, 3Di alignments detect remote structural similarity that sequence alignment misses.

Q: Which residues are in helices, strands, or loops?
A: Secondary structure is the local, repeating backbone conformation. DSSP classifies it into eight states by reading the hydrogen-bond network: three helix types (H, G, I), two β types (E, B), two non-regular types (T, S), and unstructured coil (-).

Q: How big and how compact is the whole molecule?
A: Three whole-structure scalars: the radius of gyration (RMS distance of Cα from centroid, in Å), the count of Cα–Cα contacts (pairs closer than 8 Å and separated by more than four residues in sequence — i.e. tertiary, not local, contacts), and the bounding-box dimensions. Together they distinguish compact globular folds from extended fibres or disordered chains.

Q: How confident is the AlphaFold model at each residue?
A: For AlphaFold models, the B-factor field carries pLDDT — the model's own estimate of local accuracy on a 0–100 scale. Regions with pLDDT<50 should be treated as essentially unmodeled; they often correspond to intrinsically disordered segments.

Q: What family and function is it annotated with?
A: Functional annotations link the protein to curated databases. InterPro entries identify conserved domains and families by matching the sequence against member-database signatures (Pfam, PROSITE, CDD, …). Gene Ontology (GO) terms describe molecular function, biological process, and cellular component in a controlled vocabulary. CATH places the structure in a hierarchical fold classification (Class/Architecture/Topology/Homologous-superfamily). The organism is the source species.

Q: What known structures does this most resemble?
A: Nearest PDB neighbors are the top structural matches found by Foldseek when searching this structure against the entire Protein Data Bank. Each hit reports a TM-score (0 to 1; >0.5 almost always implies the same fold) and an 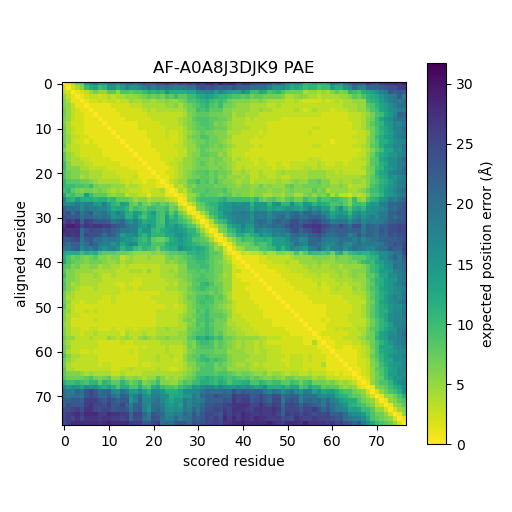E-value. These are *structural* homologs — they may share no detectable sequence similarity.

Q: Which residues are buried vs exposed?
A: Solvent-accessible surface area (SASA) is the area in Å² traced out by the centre of a 1.4 Å probe sphere (a water molecule) rolled over the protein's van der Waals surface (Shrake–Rupley / Lee–Richards construction). Buried residues have near-zero SASA; fully exposed residues can exceed 200 Å². The total SASA scales roughly with the number of surface residues.

Q: What are the backbone torsion angles?
A: φ (phi) and ψ (psi) are the two rotatable backbone dihedrals per residue: φ is the C(i-1)–N–Cα–C torsion, ψ is the N–Cα–C–N(i+1) torsion, both in degrees on (−180°, 180°]. α-helical residues cluster near (−60°, −45°); β-strand residues near (−120°, +130°). A Ramachandran plot is simply a scatter of (φ, ψ) for every residue.

Q: Are the domains correctly placed relative to each other?
A: Predicted aligned error is AlphaFold's pairwise confidence. Unlike pLDDT (per-residue), PAE is per-residue-pair and captures whether two parts of the structure are correctly placed relative to each other. Units are ångströms of expected positional error.

Q: What if only a Cα trace is available?
A: P-SEA three-state annotation labels each residue as helix, strand, or coil based purely on the geometry of the Cα trace. It serves as a fallback when the full backbone (and thus DSSP) is unavailable.

Q: What is the amino-acid chain?
A: This is the polypeptide sequence — one letter per residue, N-terminus first. Length ranges from a few dozen residues for small domains to over a thousand for large multi-domain proteins.

Q: What do the rendered images show?
A: The six renders are orthographic views along the three Cartesian axes in both directions. Representation (cartoon, sticks, or surface) and color scheme (sequence-rainbow or by-chain) vary across proteins so the training set covers all the common visualization conventions.

Q: What do the diagnostic plots show?
A: Plot images: a contact map (which residues are close in 3D, as an N×N binary image), a Ramachandran scatter (backbone torsion angles, revealing secondary-structure composition at a glance), and — for AlphaFold structures — a PAE heatmap (pairwise prediction confidence).

Q: How mobile is each atom in the crystal?
A: B-factor (Debye–Waller factor) reflects atomic displacement in the crystal lattice. It is an experimental observable (units Å²), not a prediction; low values mean the atom is pinned down, high values mean it moves or is heterogeneous across the crystal.

Q: Where is each backbone atom in 3D?
A: The mmCIF table is the protein's shape written out atom by atom. For each backbone N, Cα, C, and carbonyl O, it records an (x, y, z) coordinate triple in Å plus the residue type, chain letter, and residue number.